Protein AF-A0A2Y9TKX2-F1 (afdb_monomer_lite)

pLDDT: mean 84.2, std 11.33, range [43.91, 96.25]

InterPro domains:
  IPR007273 SCAMP [PF04144] (5-98)
  IPR007273 SCAMP [PTHR10687] (4-98)

Secondary structure (DSSP, 8-state):
-------BS---TTSS----B---HHHHS-HHHHHHHHHHHHHHHHHHHHHHHHHHHHHHHHHTT--THHHHHHHHHHHHHHHHHIIIIIHHHHHHH-

Foldseek 3Di:
DDDDAQDPPVDDPVDPDDRDHRDDLVVQFDPVCSVVLVVVVVVLVVVLVVLVVQLVVLVVCVVVVHDNPSNVVSVCCNVPCSVCCCVVPSVVVSVVRD

Structure (mmCIF, N/CA/C/O backbone):
data_AF-A0A2Y9TKX2-F1
#
_entry.id   AF-A0A2Y9TKX2-F1
#
loop_
_atom_site.group_PDB
_atom_site.id
_atom_site.type_symbol
_atom_site.label_atom_id
_atom_site.label_alt_id
_atom_site.label_comp_id
_atom_site.label_asym_id
_atom_site.label_entity_id
_atom_site.label_seq_id
_atom_site.pdbx_PDB_ins_code
_atom_site.Cartn_x
_atom_site.Cartn_y
_atom_site.Cartn_z
_atom_site.occupancy
_atom_site.B_iso_or_equiv
_atom_site.auth_seq_id
_atom_site.auth_comp_id
_atom_site.auth_asym_id
_atom_site.auth_atom_id
_atom_site.pdbx_PDB_model_num
ATOM 1 N N . MET A 1 1 ? -7.026 -4.406 31.603 1.00 46.06 1 MET A N 1
ATOM 2 C CA . MET A 1 1 ? -7.292 -4.293 30.152 1.00 46.06 1 MET A CA 1
ATOM 3 C C . MET A 1 1 ? -7.082 -5.676 29.552 1.00 46.06 1 MET A C 1
ATOM 5 O O . MET A 1 1 ? -5.943 -6.068 29.357 1.00 46.06 1 MET A O 1
ATOM 9 N N . SER A 1 2 ? -8.153 -6.466 29.441 1.00 43.91 2 SER A N 1
ATOM 10 C CA . SER A 1 2 ? -8.081 -7.888 29.061 1.00 43.91 2 SER A CA 1
ATOM 11 C C . SER A 1 2 ? -7.663 -8.060 27.593 1.00 43.91 2 SER A C 1
ATOM 13 O O . SER A 1 2 ? -8.026 -7.235 26.754 1.00 43.91 2 SER A O 1
ATOM 15 N N . GLY A 1 3 ? -6.870 -9.100 27.325 1.00 57.50 3 GLY A N 1
ATOM 16 C CA . GLY A 1 3 ? -6.103 -9.343 26.103 1.00 57.50 3 GLY A CA 1
ATOM 17 C C . GLY A 1 3 ? -6.931 -9.419 24.821 1.00 57.50 3 GLY A C 1
ATOM 18 O O . GLY A 1 3 ? -7.751 -10.313 24.645 1.00 57.50 3 GLY A O 1
ATOM 19 N N . LYS A 1 4 ? -6.661 -8.501 23.894 1.00 63.44 4 LYS A N 1
ATOM 20 C CA . LYS A 1 4 ? -7.061 -8.603 22.489 1.00 63.44 4 LYS A CA 1
ATOM 21 C C . LYS A 1 4 ? -5.779 -8.717 21.669 1.00 63.44 4 LYS A C 1
ATOM 23 O O . LYS A 1 4 ? -4.967 -7.795 21.682 1.00 63.44 4 LYS A O 1
ATOM 28 N N . GLU A 1 5 ? -5.557 -9.871 21.045 1.00 72.25 5 GLU A N 1
ATOM 29 C CA . GLU A 1 5 ? -4.333 -10.161 20.288 1.00 72.25 5 GLU A CA 1
ATOM 30 C C . GLU A 1 5 ? -4.288 -9.364 18.983 1.00 72.25 5 GLU A C 1
ATOM 32 O O . GLU A 1 5 ? -5.229 -9.406 18.195 1.00 72.25 5 GLU A O 1
ATOM 37 N N . ASN A 1 6 ? -3.190 -8.653 18.723 1.00 73.62 6 ASN A N 1
ATOM 38 C CA . ASN A 1 6 ? -3.032 -7.907 17.477 1.00 73.62 6 ASN A CA 1
ATOM 39 C C . ASN A 1 6 ? -3.140 -8.849 16.265 1.00 73.62 6 ASN A C 1
ATOM 41 O O . ASN A 1 6 ? -2.356 -9.787 16.132 1.00 73.62 6 ASN A O 1
ATOM 45 N N . ASN A 1 7 ? -4.079 -8.568 15.363 1.00 77.81 7 ASN A N 1
ATOM 46 C CA . ASN A 1 7 ? -4.357 -9.375 14.172 1.00 77.81 7 ASN A CA 1
ATOM 47 C C . ASN A 1 7 ? -4.001 -8.656 12.858 1.00 77.81 7 ASN A C 1
ATOM 49 O O . ASN A 1 7 ? -4.044 -9.268 11.791 1.00 77.81 7 ASN A O 1
ATOM 53 N N . PHE A 1 8 ? -3.649 -7.367 12.919 1.00 74.38 8 PHE A N 1
ATOM 54 C CA . PHE A 1 8 ? -3.494 -6.509 11.751 1.00 74.38 8 PHE A CA 1
ATOM 55 C C . PHE A 1 8 ? -2.198 -5.678 11.793 1.00 74.38 8 PHE A C 1
ATOM 57 O O . PHE A 1 8 ? -1.834 -5.152 12.847 1.00 74.38 8 PHE A O 1
ATOM 64 N N . PRO A 1 9 ? -1.506 -5.469 10.660 1.00 69.62 9 PRO A N 1
ATOM 65 C CA . PRO A 1 9 ? -1.694 -6.137 9.370 1.00 69.62 9 PRO A CA 1
ATOM 66 C C . PRO A 1 9 ? -1.272 -7.621 9.429 1.00 69.62 9 PRO A C 1
ATOM 68 O O . PRO A 1 9 ? -0.285 -7.936 10.099 1.00 69.62 9 PRO A O 1
ATOM 71 N N . PRO A 1 10 ? -1.981 -8.538 8.738 1.00 65.88 10 PRO A N 1
ATOM 72 C CA . PRO A 1 10 ? -1.566 -9.931 8.602 1.00 65.88 10 PRO A CA 1
ATOM 73 C C . PRO A 1 10 ? -0.373 -9.990 7.650 1.00 65.88 10 PRO A C 1
ATOM 75 O O . PRO A 1 10 ? -0.512 -10.159 6.439 1.00 65.88 10 PRO A O 1
ATOM 78 N N . LEU A 1 11 ? 0.815 -9.763 8.197 1.00 64.31 11 LEU A N 1
ATOM 79 C CA . LEU A 1 11 ? 2.037 -9.832 7.420 1.00 64.31 11 LEU A CA 1
ATOM 80 C C . LEU A 1 11 ? 2.446 -11.298 7.255 1.00 64.31 11 LEU A C 1
ATOM 82 O O . LEU A 1 11 ? 2.318 -12.092 8.193 1.00 64.31 11 LEU A O 1
ATOM 86 N N . PRO A 1 12 ? 2.941 -11.682 6.071 1.00 64.31 12 PRO A N 1
ATOM 87 C CA . PRO A 1 12 ? 3.537 -12.990 5.895 1.00 64.31 12 PRO A CA 1
ATOM 88 C C . PRO A 1 12 ? 4.671 -13.211 6.902 1.00 64.31 12 PRO A C 1
ATOM 90 O O . PRO A 1 12 ? 5.460 -12.303 7.157 1.00 64.31 12 PRO A O 1
ATOM 93 N N . LYS A 1 13 ? 4.802 -14.436 7.427 1.00 66.00 13 LYS A N 1
ATOM 94 C CA . LYS A 1 13 ? 5.787 -14.789 8.473 1.00 66.00 13 LYS A CA 1
ATOM 95 C C . LYS A 1 13 ? 7.254 -14.523 8.092 1.00 66.00 13 LYS A C 1
ATOM 97 O O . LYS A 1 13 ? 8.112 -14.553 8.966 1.00 66.00 13 LYS A O 1
ATOM 102 N N . PHE A 1 14 ? 7.546 -14.293 6.810 1.00 69.25 14 PHE A N 1
ATOM 103 C CA . PHE A 1 14 ? 8.880 -13.943 6.319 1.00 69.25 14 PHE A CA 1
ATOM 104 C C . PHE A 1 14 ? 9.258 -12.473 6.561 1.00 69.25 14 PHE A C 1
ATOM 106 O O . PHE A 1 14 ? 10.431 -12.124 6.465 1.00 69.25 14 PHE A O 1
ATOM 113 N N . ILE A 1 15 ? 8.291 -11.607 6.877 1.00 67.75 15 ILE A N 1
ATOM 114 C CA . ILE A 1 15 ? 8.550 -10.216 7.243 1.00 67.75 15 ILE A CA 1
ATOM 115 C C . ILE A 1 15 ? 8.697 -10.154 8.773 1.00 67.75 15 ILE A C 1
ATOM 117 O O . ILE A 1 15 ? 7.767 -10.553 9.475 1.00 67.75 15 ILE A O 1
ATOM 121 N N . PRO A 1 16 ? 9.807 -9.625 9.326 1.00 65.00 16 PRO A N 1
ATOM 122 C CA . PRO A 1 16 ? 10.049 -9.543 10.773 1.00 65.00 16 PRO A CA 1
ATOM 123 C C . PRO A 1 16 ? 9.208 -8.453 11.470 1.00 65.00 16 PRO A C 1
ATOM 125 O O . PRO A 1 16 ? 9.630 -7.849 12.453 1.00 65.00 16 PRO A O 1
ATOM 128 N N . LEU A 1 17 ? 8.009 -8.176 10.961 1.00 64.62 17 LEU A N 1
ATOM 129 C CA . LEU A 1 17 ? 7.067 -7.211 11.508 1.00 64.62 17 LEU A CA 1
ATOM 130 C C . LEU A 1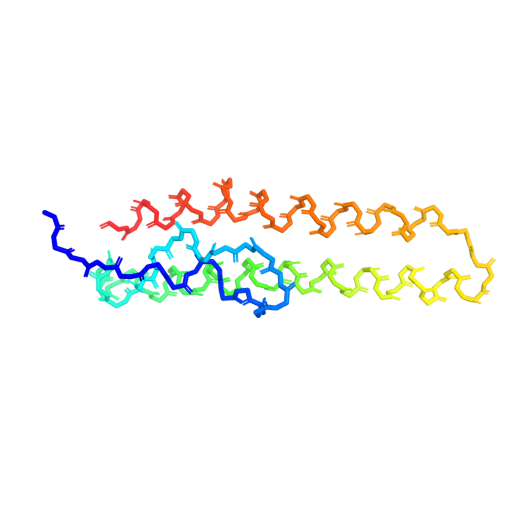 17 ? 5.916 -7.983 12.153 1.00 64.62 17 LEU A C 1
ATOM 132 O O . LEU A 1 17 ? 5.166 -8.695 11.486 1.00 64.62 17 LEU A O 1
ATOM 136 N N . LYS A 1 18 ? 5.784 -7.845 13.473 1.00 63.19 18 LYS A N 1
ATOM 137 C CA . LYS A 1 18 ? 4.646 -8.398 14.213 1.00 63.19 18 LYS A CA 1
ATOM 138 C C . LYS A 1 18 ? 3.381 -7.590 13.889 1.00 63.19 18 LYS A C 1
ATOM 140 O O . LYS A 1 18 ? 3.495 -6.385 13.660 1.00 63.19 18 LYS A O 1
ATOM 145 N N . PRO A 1 19 ? 2.185 -8.203 13.907 1.00 69.88 19 PRO A N 1
ATOM 146 C CA . PRO A 1 19 ? 0.934 -7.458 13.825 1.00 69.88 19 PRO A CA 1
ATOM 147 C C . PRO A 1 19 ? 0.894 -6.361 14.899 1.00 69.88 19 PRO A C 1
ATOM 149 O O . PRO A 1 19 ? 1.103 -6.621 16.088 1.00 69.88 19 PRO A O 1
ATOM 152 N N . CYS A 1 20 ? 0.664 -5.120 14.475 1.00 70.12 20 CYS A N 1
ATOM 153 C CA . CYS A 1 20 ? 0.766 -3.942 15.340 1.00 70.12 20 CYS A CA 1
ATOM 154 C C . CYS A 1 20 ? -0.572 -3.537 15.970 1.00 70.12 20 CYS A C 1
ATOM 156 O O . CYS A 1 20 ? -0.580 -2.805 16.957 1.00 70.12 20 CYS A O 1
ATOM 158 N N . PHE A 1 21 ? -1.698 -3.968 15.397 1.00 72.00 21 PHE A N 1
ATOM 159 C CA . PHE A 1 21 ? -3.029 -3.497 15.762 1.00 72.00 21 PHE A CA 1
ATOM 160 C C . PHE A 1 21 ? -4.019 -4.650 15.920 1.00 72.00 21 PHE A C 1
ATOM 162 O O . PHE A 1 21 ? -4.009 -5.610 15.150 1.00 72.00 21 PHE A O 1
ATOM 169 N N . TYR A 1 22 ? -4.912 -4.522 16.897 1.00 77.44 22 TYR A N 1
ATOM 170 C CA . TYR A 1 22 ? -6.176 -5.249 16.912 1.00 77.44 22 TYR A CA 1
ATOM 171 C C . TYR A 1 22 ? -7.171 -4.517 16.016 1.00 77.44 22 TYR A C 1
ATOM 173 O O . TYR A 1 22 ? -7.364 -3.310 16.171 1.00 77.44 22 TYR A O 1
ATOM 181 N N . GLN A 1 23 ? -7.798 -5.237 15.094 1.00 74.56 23 GLN A N 1
ATOM 182 C CA . GLN A 1 23 ? -8.860 -4.702 14.260 1.00 74.56 23 GLN A CA 1
ATOM 183 C C . GLN A 1 23 ? -9.979 -5.736 14.122 1.00 74.56 23 GLN A C 1
ATOM 185 O O . GLN A 1 23 ? -9.802 -6.779 13.490 1.00 74.56 23 GLN A O 1
ATOM 190 N N . ASN A 1 24 ? -11.145 -5.440 14.701 1.00 81.19 24 ASN A N 1
ATOM 191 C CA . ASN A 1 24 ? -12.348 -6.256 14.553 1.00 81.19 24 ASN A CA 1
ATOM 192 C C . ASN A 1 24 ? -13.581 -5.362 14.376 1.00 81.19 24 ASN A C 1
ATOM 194 O O . ASN A 1 24 ? -14.057 -4.738 15.321 1.00 81.19 24 ASN A O 1
ATOM 198 N N . PHE A 1 25 ? -14.119 -5.341 13.154 1.00 80.56 25 PHE A N 1
ATOM 199 C CA . PHE A 1 25 ? -15.277 -4.517 12.807 1.00 80.56 25 PHE A CA 1
ATOM 200 C C . PHE A 1 25 ? -16.553 -4.902 13.567 1.00 80.56 25 PHE A C 1
ATOM 202 O O . PHE A 1 25 ? -17.399 -4.040 13.767 1.00 80.56 25 PHE A O 1
ATOM 209 N N . SER A 1 26 ? -16.720 -6.172 13.949 1.00 79.50 26 SER A N 1
ATOM 210 C CA . SER A 1 26 ? -17.943 -6.644 14.612 1.00 79.50 26 SER A CA 1
ATOM 211 C C . SER A 1 26 ? -17.986 -6.260 16.089 1.00 79.50 26 SER A C 1
ATOM 213 O O . SER A 1 26 ? -19.057 -5.959 16.604 1.00 79.50 26 SER A O 1
ATOM 215 N N . ASP A 1 27 ? -16.823 -6.250 16.746 1.00 80.25 27 ASP A N 1
ATOM 216 C CA . ASP A 1 27 ? -16.710 -5.971 18.182 1.00 80.25 27 ASP A CA 1
ATOM 217 C C . ASP A 1 27 ? -16.530 -4.480 18.486 1.00 80.25 27 ASP A C 1
ATOM 219 O O . ASP A 1 27 ? -16.856 -4.037 19.585 1.00 80.25 27 ASP A O 1
ATOM 223 N N . GLU A 1 28 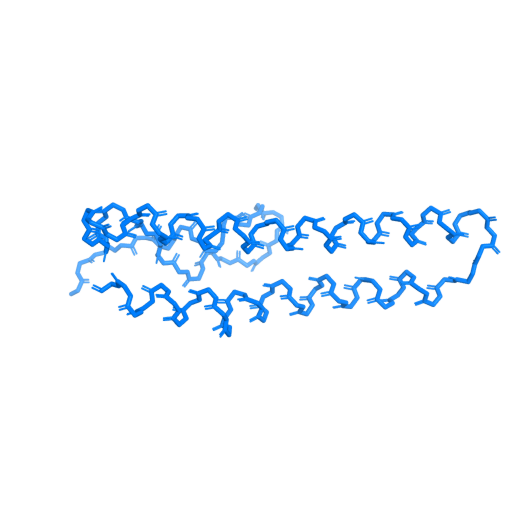? -15.919 -3.721 17.568 1.00 82.00 28 GLU A N 1
ATOM 224 C CA . GLU A 1 28 ? -15.543 -2.324 17.816 1.00 82.00 28 GLU A CA 1
ATOM 225 C C . GLU A 1 28 ? -16.477 -1.301 17.167 1.00 82.00 28 GLU A C 1
ATOM 227 O O . GLU A 1 28 ? -16.421 -0.147 17.569 1.00 82.00 28 GLU A O 1
ATOM 232 N N . ILE A 1 29 ? -17.312 -1.675 16.189 1.00 83.62 29 ILE A N 1
ATOM 233 C CA . ILE A 1 29 ? -18.147 -0.716 15.447 1.00 83.62 29 ILE A CA 1
ATOM 234 C C . ILE A 1 29 ? -19.637 -1.068 15.575 1.00 83.6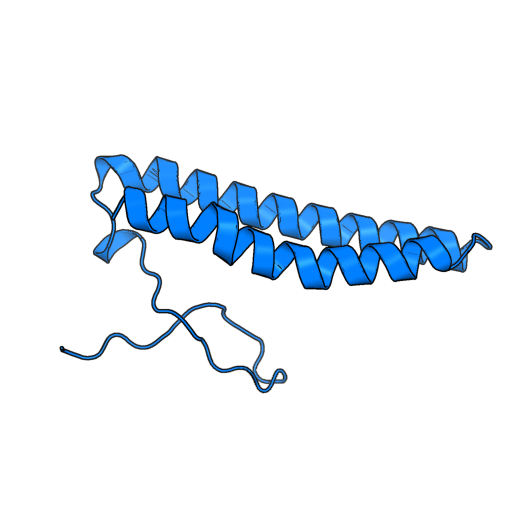2 29 ILE A C 1
ATOM 236 O O . ILE A 1 29 ? -20.008 -2.218 15.302 1.00 83.62 29 ILE A O 1
ATOM 240 N N . PRO A 1 30 ? -20.513 -0.100 15.925 1.00 85.31 30 PRO A N 1
ATOM 241 C CA . PRO A 1 30 ? -21.962 -0.299 15.965 1.00 85.31 30 PRO A CA 1
ATOM 242 C C . PRO A 1 30 ? -22.511 -0.817 14.631 1.00 85.31 30 PRO A C 1
ATOM 244 O O . PRO A 1 30 ? -22.081 -0.378 13.562 1.00 85.31 30 PRO A O 1
ATOM 247 N N . ILE A 1 31 ? -23.491 -1.726 14.684 1.00 85.12 31 ILE A N 1
ATOM 248 C CA . ILE A 1 31 ? -24.044 -2.449 13.518 1.00 85.12 31 ILE A CA 1
ATOM 249 C C . ILE A 1 31 ? -24.453 -1.497 12.381 1.00 85.12 31 ILE A C 1
ATOM 251 O O . ILE A 1 31 ? -24.194 -1.787 11.212 1.00 85.12 31 ILE A O 1
ATOM 255 N N . GLU A 1 32 ? -25.006 -0.332 12.722 1.00 85.81 32 GLU A N 1
ATOM 256 C CA . GLU A 1 32 ? -25.441 0.700 11.774 1.00 85.81 32 GLU A CA 1
ATOM 257 C C . GLU A 1 32 ? -24.298 1.238 10.894 1.00 85.81 32 GLU A C 1
ATOM 259 O O . GLU A 1 32 ? -24.489 1.502 9.705 1.00 85.81 32 GLU A O 1
ATOM 264 N N . HIS A 1 33 ? -23.081 1.351 11.436 1.00 84.88 33 HIS A N 1
ATOM 265 C CA . HIS A 1 33 ? -21.930 1.934 10.738 1.00 84.88 33 HIS A CA 1
ATOM 266 C C . HIS A 1 33 ? -20.981 0.888 10.138 1.00 84.88 33 HIS A C 1
ATOM 268 O O . HIS A 1 33 ? -20.142 1.224 9.297 1.00 84.88 33 HIS A O 1
ATOM 274 N N . GLN A 1 34 ? -21.128 -0.397 10.481 1.00 86.06 34 GLN A N 1
ATOM 275 C CA . GLN A 1 34 ? -20.235 -1.461 10.003 1.00 86.06 34 GLN A CA 1
ATOM 276 C C . GLN A 1 34 ? -20.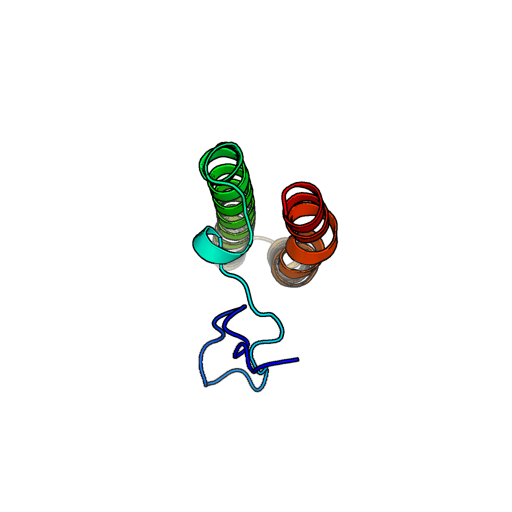154 -1.546 8.474 1.00 86.06 34 GLN A C 1
ATOM 278 O O . GLN A 1 34 ? -19.076 -1.784 7.924 1.00 86.06 34 GLN A O 1
ATOM 283 N N . VAL A 1 35 ? -21.274 -1.355 7.768 1.00 88.12 35 VAL A N 1
ATOM 284 C CA . VAL A 1 35 ? -21.304 -1.405 6.296 1.00 88.12 35 VAL A CA 1
ATOM 285 C C . VAL A 1 35 ? -20.459 -0.282 5.699 1.00 88.12 35 VAL A C 1
ATOM 287 O O . VAL A 1 35 ? -19.686 -0.524 4.769 1.00 88.12 35 VAL A O 1
ATOM 290 N N . LEU A 1 36 ? -20.569 0.929 6.250 1.00 88.75 36 LEU A N 1
ATOM 291 C CA . LEU A 1 36 ? -19.808 2.089 5.797 1.00 88.75 36 LEU A CA 1
ATOM 292 C C . LEU A 1 36 ? -18.308 1.863 6.009 1.00 88.75 36 LEU A C 1
ATOM 294 O O . LEU A 1 36 ? -17.532 1.970 5.061 1.00 88.75 36 LEU A O 1
ATOM 298 N N . VAL A 1 37 ? -17.896 1.466 7.214 1.00 88.31 37 VAL A N 1
ATOM 299 C CA . VAL A 1 37 ? -16.470 1.287 7.521 1.00 88.31 37 VAL A CA 1
ATOM 300 C C . VAL A 1 37 ? -15.860 0.123 6.733 1.00 88.31 37 VAL A C 1
ATOM 302 O O . VAL A 1 37 ? -14.738 0.240 6.238 1.00 88.31 37 VAL A O 1
ATOM 305 N N . LYS A 1 38 ? -16.612 -0.963 6.495 1.00 87.94 38 LYS A N 1
ATOM 306 C CA . LYS A 1 38 ? -16.185 -2.047 5.590 1.00 87.94 38 LYS A CA 1
ATOM 307 C C . LYS A 1 38 ? -15.999 -1.559 4.149 1.00 87.94 38 LYS A C 1
ATOM 309 O O . LYS A 1 38 ? -15.073 -2.013 3.478 1.00 87.94 38 LYS A O 1
ATOM 314 N N . ARG A 1 39 ? -16.836 -0.635 3.657 1.00 90.44 39 ARG A N 1
ATOM 315 C CA . ARG A 1 39 ? -16.644 -0.012 2.333 1.00 90.44 39 ARG A CA 1
ATOM 316 C C . ARG A 1 39 ? -15.387 0.854 2.302 1.00 90.44 39 ARG A C 1
ATOM 318 O O . ARG A 1 39 ? -14.603 0.703 1.373 1.00 90.44 39 ARG A O 1
ATOM 325 N N . ILE A 1 40 ? -15.147 1.677 3.326 1.00 90.19 40 ILE A N 1
ATOM 326 C CA . ILE A 1 40 ? -13.919 2.487 3.436 1.00 90.19 40 ILE A CA 1
ATOM 327 C C . ILE A 1 40 ? -12.677 1.584 3.446 1.00 90.19 40 ILE A C 1
ATOM 329 O O . ILE A 1 40 ? -11.709 1.851 2.738 1.00 90.19 40 ILE A O 1
ATOM 333 N N . TYR A 1 41 ? -12.720 0.473 4.186 1.00 88.69 41 TYR A N 1
ATOM 334 C CA . TYR A 1 41 ? -11.637 -0.510 4.199 1.00 88.69 41 TYR A CA 1
ATOM 335 C C . TYR A 1 41 ? -11.382 -1.123 2.813 1.00 88.69 41 TYR A C 1
ATOM 337 O O . TYR A 1 41 ? -10.239 -1.187 2.364 1.00 88.69 41 TYR A O 1
ATOM 345 N N . ARG A 1 42 ? -12.441 -1.527 2.098 1.00 89.12 42 ARG A N 1
ATOM 346 C CA . ARG A 1 42 ? -12.331 -2.039 0.720 1.00 89.12 42 ARG A CA 1
ATOM 347 C C . ARG A 1 42 ? -11.782 -0.994 -0.249 1.00 89.12 42 ARG A C 1
ATOM 349 O O . ARG A 1 42 ? -11.011 -1.357 -1.127 1.00 89.12 42 ARG A O 1
ATOM 356 N N . LEU A 1 43 ? -12.141 0.280 -0.083 1.00 92.81 43 LEU A N 1
ATOM 357 C CA . LEU A 1 43 ? -11.588 1.376 -0.883 1.00 92.81 43 LEU A CA 1
ATOM 358 C C . LEU A 1 43 ? -10.086 1.546 -0.641 1.00 92.81 43 LEU A C 1
ATOM 360 O O . LEU A 1 43 ? -9.332 1.683 -1.599 1.00 92.81 43 LEU A O 1
ATOM 364 N N . TRP A 1 44 ? -9.637 1.470 0.614 1.00 91.31 44 TRP A N 1
ATOM 365 C CA . TRP A 1 44 ? -8.207 1.489 0.927 1.00 91.31 44 TRP A CA 1
ATOM 366 C C . TRP A 1 44 ? -7.470 0.275 0.330 1.00 91.31 44 TRP A C 1
ATOM 368 O O . TRP A 1 44 ? -6.411 0.441 -0.268 1.00 91.31 44 TRP A O 1
ATOM 378 N N . LEU A 1 45 ? -8.050 -0.930 0.397 1.00 90.94 45 LEU A N 1
ATOM 379 C CA . LEU A 1 45 ? -7.482 -2.111 -0.270 1.00 90.94 45 LEU A CA 1
ATOM 380 C C . LEU A 1 45 ? -7.409 -1.945 -1.792 1.00 90.94 45 LEU A C 1
ATOM 382 O O . LEU A 1 45 ? -6.403 -2.305 -2.399 1.00 90.94 45 LEU A O 1
ATOM 386 N N . PHE A 1 46 ? -8.455 -1.391 -2.405 1.00 93.38 46 PHE A N 1
ATOM 387 C CA . PHE A 1 46 ? -8.476 -1.105 -3.835 1.00 93.38 46 PHE A CA 1
ATOM 388 C C . PHE A 1 46 ? -7.385 -0.100 -4.215 1.00 93.38 46 PHE A C 1
ATOM 390 O O . PHE A 1 46 ? -6.653 -0.327 -5.172 1.00 93.38 46 PHE A O 1
ATOM 397 N N . TYR A 1 47 ? -7.198 0.955 -3.420 1.00 92.62 47 TYR A N 1
ATOM 398 C CA . TYR A 1 47 ? -6.096 1.899 -3.597 1.00 92.62 47 TYR A CA 1
ATOM 399 C C . TYR A 1 47 ? -4.725 1.200 -3.554 1.00 92.62 47 TYR A C 1
ATOM 401 O O . TYR A 1 47 ? -3.934 1.340 -4.489 1.00 92.62 47 TYR A O 1
ATOM 409 N N . CYS A 1 48 ? -4.467 0.357 -2.550 1.00 92.00 48 CYS A N 1
ATOM 410 C CA . CYS A 1 48 ? -3.241 -0.446 -2.488 1.00 92.00 48 CYS A CA 1
ATOM 411 C C . CYS A 1 48 ? -3.077 -1.358 -3.721 1.00 92.00 48 CYS A C 1
ATOM 413 O O . CYS A 1 48 ? -1.979 -1.472 -4.266 1.00 92.00 48 CYS A O 1
ATOM 415 N N . ALA A 1 49 ? -4.164 -1.966 -4.209 1.00 93.88 49 ALA A N 1
ATOM 416 C CA . ALA A 1 49 ? -4.140 -2.789 -5.416 1.00 93.88 49 ALA A CA 1
ATOM 417 C C . ALA A 1 49 ? -3.778 -1.971 -6.668 1.00 93.88 49 ALA A C 1
ATOM 419 O O . ALA A 1 49 ? -2.966 -2.426 -7.471 1.00 93.88 49 ALA A O 1
ATOM 420 N N . THR A 1 50 ? -4.300 -0.748 -6.814 1.00 94.88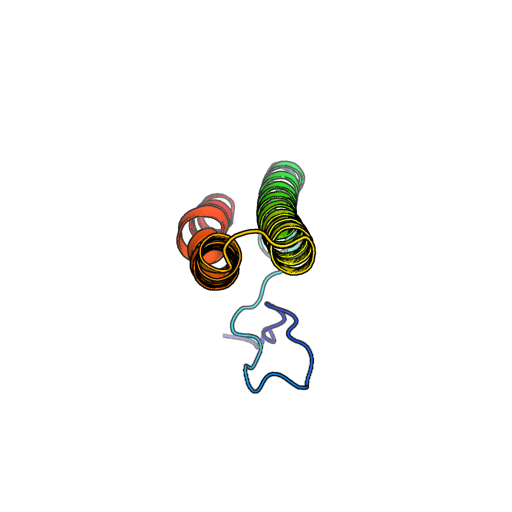 50 THR A N 1
ATOM 421 C CA . THR A 1 50 ? -3.943 0.137 -7.939 1.00 94.88 50 THR A CA 1
ATOM 422 C C . THR A 1 50 ? -2.466 0.530 -7.930 1.00 94.88 50 THR A C 1
ATOM 424 O O . THR A 1 50 ? -1.841 0.545 -8.988 1.00 94.88 50 THR A O 1
ATOM 427 N N . LEU A 1 51 ? -1.870 0.755 -6.753 1.00 93.81 51 LEU A N 1
ATOM 428 C CA . LEU A 1 51 ? -0.425 0.979 -6.623 1.00 93.81 51 LEU A CA 1
ATOM 429 C C . LEU A 1 51 ? 0.379 -0.267 -7.026 1.00 93.81 51 LEU A C 1
ATOM 431 O O . LEU A 1 51 ? 1.422 -0.148 -7.666 1.00 93.81 51 LEU A O 1
ATOM 435 N N . GLY A 1 52 ? -0.122 -1.463 -6.700 1.00 93.94 52 GLY A N 1
ATOM 436 C CA . GLY A 1 52 ? 0.470 -2.730 -7.137 1.00 93.94 52 GLY A CA 1
ATOM 437 C C . GLY A 1 52 ? 0.421 -2.908 -8.657 1.00 93.94 52 GLY A C 1
ATOM 438 O O . GLY A 1 52 ? 1.433 -3.235 -9.273 1.00 93.94 52 GLY A O 1
ATOM 439 N N . VAL A 1 53 ? -0.726 -2.622 -9.281 1.00 96.12 53 VAL A N 1
ATOM 440 C CA . VAL A 1 53 ? -0.868 -2.627 -10.748 1.00 96.12 53 VAL A CA 1
ATOM 441 C C . VAL A 1 53 ? 0.067 -1.600 -11.387 1.00 96.12 53 VAL A C 1
ATOM 443 O O . VAL A 1 53 ? 0.724 -1.918 -12.375 1.00 96.12 53 VAL A O 1
ATOM 446 N N . ASN A 1 54 ? 0.192 -0.406 -10.802 1.00 95.88 54 ASN A N 1
ATOM 447 C CA . ASN A 1 54 ? 1.124 0.620 -11.266 1.00 95.88 54 ASN A CA 1
ATOM 448 C C . ASN A 1 54 ? 2.580 0.123 -11.241 1.00 95.88 54 ASN A C 1
ATOM 450 O O . ASN A 1 54 ? 3.303 0.301 -12.216 1.00 95.88 54 ASN A O 1
ATOM 454 N N . LEU A 1 55 ? 2.997 -0.568 -10.174 1.00 95.56 55 LEU A N 1
ATOM 455 C CA . LEU A 1 55 ? 4.329 -1.173 -10.097 1.00 95.56 55 LEU A CA 1
ATOM 456 C C . LEU A 1 55 ? 4.563 -2.199 -11.215 1.00 95.56 55 LEU A C 1
ATOM 458 O O . LEU A 1 55 ? 5.603 -2.158 -11.872 1.00 95.56 55 LEU A O 1
ATOM 462 N N . VAL A 1 56 ? 3.595 -3.090 -11.458 1.00 96.25 56 VAL A N 1
ATOM 463 C CA . VAL A 1 56 ? 3.683 -4.108 -12.521 1.00 96.25 56 VAL A CA 1
ATOM 464 C C . VAL A 1 56 ? 3.719 -3.460 -13.907 1.00 96.25 56 VAL A C 1
ATOM 466 O O . VAL A 1 56 ? 4.522 -3.862 -14.746 1.00 96.25 56 VAL A O 1
ATOM 469 N N . ALA A 1 57 ? 2.906 -2.430 -14.146 1.00 95.38 57 ALA A N 1
ATOM 470 C CA . ALA A 1 57 ? 2.893 -1.696 -15.409 1.00 95.38 57 ALA A CA 1
ATOM 471 C C . ALA A 1 57 ? 4.228 -0.977 -15.664 1.00 95.38 57 ALA A C 1
ATOM 473 O O . ALA A 1 57 ? 4.781 -1.072 -16.759 1.00 95.38 57 ALA A O 1
ATOM 474 N N . CYS A 1 58 ? 4.792 -0.311 -14.650 1.00 95.56 58 CYS A N 1
ATOM 475 C CA . CYS A 1 58 ? 6.105 0.323 -14.763 1.00 95.56 58 CYS A CA 1
ATOM 476 C C . CYS A 1 58 ? 7.238 -0.698 -14.945 1.00 95.56 58 CYS A C 1
ATOM 478 O O . CYS A 1 58 ? 8.199 -0.409 -15.656 1.00 95.56 58 CYS A O 1
ATOM 480 N N . LEU A 1 59 ? 7.126 -1.890 -14.350 1.00 94.81 59 LEU A N 1
ATOM 481 C CA . LEU A 1 59 ? 8.067 -2.987 -14.576 1.00 94.81 59 LEU A CA 1
ATOM 482 C C . LEU A 1 59 ? 7.994 -3.492 -16.022 1.00 94.81 59 LEU A C 1
ATOM 484 O O . LEU A 1 59 ? 9.025 -3.618 -16.676 1.00 94.81 59 LEU A O 1
ATOM 488 N N . ALA A 1 60 ? 6.786 -3.731 -16.539 1.00 95.81 60 ALA A N 1
ATOM 489 C CA . ALA A 1 60 ? 6.578 -4.146 -17.924 1.00 95.81 60 ALA A CA 1
ATOM 490 C C . ALA A 1 60 ? 7.119 -3.100 -18.913 1.00 95.81 60 ALA A C 1
ATOM 492 O O . ALA A 1 60 ? 7.809 -3.453 -19.867 1.00 95.81 60 ALA A O 1
ATOM 493 N N . TRP A 1 61 ? 6.877 -1.813 -18.643 1.00 95.25 61 TRP A N 1
ATOM 494 C CA . TRP A 1 61 ? 7.432 -0.704 -19.421 1.00 95.25 61 TRP A CA 1
ATOM 495 C C . TRP A 1 61 ? 8.963 -0.700 -19.428 1.00 95.25 61 TRP A C 1
ATOM 497 O O . TRP A 1 61 ? 9.576 -0.500 -20.474 1.00 95.25 61 TRP A O 1
ATOM 507 N N . TRP A 1 62 ? 9.589 -0.944 -18.275 1.00 95.00 62 TRP A N 1
ATOM 508 C CA . TRP A 1 62 ? 11.045 -0.997 -18.178 1.00 95.00 62 TRP A CA 1
ATOM 509 C C . TRP A 1 62 ? 11.626 -2.183 -18.963 1.00 95.00 62 TRP A C 1
ATOM 511 O O . TRP A 1 62 ? 12.567 -2.001 -19.733 1.00 95.00 62 TRP A O 1
ATOM 521 N N . ILE A 1 63 ? 11.024 -3.373 -18.849 1.00 94.81 63 ILE A N 1
ATOM 522 C CA . ILE A 1 63 ? 11.440 -4.570 -19.603 1.00 94.81 63 ILE A CA 1
ATOM 523 C C . ILE A 1 63 ? 11.279 -4.362 -21.119 1.00 94.81 63 ILE A C 1
ATOM 525 O O . ILE A 1 63 ? 12.097 -4.849 -21.894 1.00 94.81 63 ILE A O 1
ATOM 529 N N . ALA A 1 64 ? 10.274 -3.594 -21.549 1.00 95.62 64 ALA A N 1
ATOM 530 C CA . ALA A 1 64 ? 10.039 -3.252 -22.953 1.00 95.62 64 ALA A CA 1
ATOM 531 C C . ALA A 1 64 ? 10.999 -2.180 -23.523 1.00 95.62 64 ALA A C 1
ATOM 533 O O . ALA A 1 64 ? 10.807 -1.734 -24.653 1.00 95.62 64 ALA A O 1
ATOM 534 N N . GLY A 1 65 ? 12.023 -1.756 -22.771 1.00 92.25 65 GLY A N 1
ATOM 535 C CA . GLY A 1 65 ? 13.022 -0.772 -23.209 1.00 92.25 65 GLY A CA 1
ATOM 536 C C . GLY A 1 65 ? 12.753 0.666 -22.751 1.00 92.25 65 GLY A C 1
ATOM 537 O O . GLY A 1 65 ? 13.452 1.587 -23.170 1.00 92.25 65 GLY A O 1
ATOM 538 N N . GLY A 1 66 ? 11.755 0.879 -21.890 1.00 90.06 66 GLY A N 1
ATOM 539 C CA . GLY A 1 66 ? 11.485 2.167 -21.258 1.00 90.06 66 GLY A CA 1
ATOM 540 C C . GLY A 1 66 ? 12.456 2.515 -20.120 1.00 90.06 66 GLY A C 1
ATOM 541 O O . GLY A 1 66 ? 13.233 1.688 -19.651 1.00 90.06 66 GLY A O 1
ATOM 542 N N . SER A 1 67 ? 12.397 3.755 -19.621 1.00 91.44 67 SER A N 1
ATOM 543 C CA . SER A 1 67 ? 13.211 4.187 -18.471 1.00 91.44 67 SER A CA 1
ATOM 544 C C . SER A 1 67 ? 12.765 3.532 -17.155 1.00 91.44 67 SER A C 1
ATOM 546 O O . SER A 1 67 ? 11.585 3.575 -16.794 1.00 91.44 67 SER A O 1
ATOM 548 N N . GLY A 1 68 ? 13.730 3.011 -16.389 1.00 91.31 68 GLY A N 1
ATOM 549 C CA . GLY A 1 68 ? 13.511 2.423 -15.061 1.00 91.31 68 GLY A CA 1
ATOM 550 C C . GLY A 1 68 ? 13.138 3.429 -13.963 1.00 91.31 68 GLY A C 1
ATOM 551 O O . GLY A 1 68 ? 12.714 3.024 -12.881 1.00 91.31 68 GLY A O 1
ATOM 552 N N . ALA A 1 69 ? 13.230 4.739 -14.226 1.00 94.19 69 ALA A N 1
ATOM 553 C CA . ALA A 1 69 ? 12.852 5.775 -13.258 1.00 94.19 69 ALA A CA 1
ATOM 554 C C . ALA A 1 69 ? 11.385 5.642 -12.804 1.00 94.19 69 ALA A C 1
ATOM 556 O O . ALA A 1 69 ? 11.082 5.788 -11.619 1.00 94.19 69 ALA A O 1
ATOM 557 N N . ASN A 1 70 ? 10.486 5.283 -13.729 1.00 93.19 70 ASN A N 1
ATOM 558 C CA . ASN A 1 70 ? 9.066 5.075 -13.435 1.00 93.19 70 ASN A CA 1
ATOM 559 C C . ASN A 1 70 ? 8.845 3.898 -12.478 1.00 93.19 70 ASN A C 1
ATOM 561 O O . ASN A 1 70 ? 8.006 3.979 -11.585 1.00 93.19 70 ASN A O 1
ATOM 565 N N . PHE A 1 71 ? 9.629 2.826 -12.621 1.00 94.00 71 PHE A N 1
ATOM 566 C CA . PHE A 1 71 ? 9.570 1.676 -11.722 1.00 94.00 71 PHE A CA 1
ATOM 567 C C . PHE A 1 71 ? 10.048 2.036 -10.311 1.00 94.00 71 PHE A C 1
ATOM 569 O O . PHE A 1 71 ? 9.369 1.715 -9.336 1.00 94.00 71 PHE A O 1
ATOM 576 N N . GLY A 1 72 ? 11.166 2.763 -10.197 1.00 93.50 72 GLY A N 1
ATOM 577 C CA . GLY A 1 72 ? 11.669 3.239 -8.905 1.00 93.50 72 GLY A CA 1
ATOM 578 C C . GLY A 1 72 ? 10.649 4.114 -8.169 1.00 93.50 72 GLY A C 1
ATOM 579 O O . GLY A 1 72 ? 10.365 3.881 -6.994 1.00 93.50 72 GLY A O 1
ATOM 580 N N . LEU A 1 73 ? 10.029 5.065 -8.875 1.00 94.50 73 LEU A N 1
ATOM 581 C CA . LEU A 1 73 ? 8.954 5.895 -8.324 1.00 94.50 73 LEU A CA 1
ATOM 582 C C . LEU A 1 73 ? 7.737 5.055 -7.921 1.00 94.50 73 LEU A C 1
ATOM 584 O O . LEU A 1 73 ? 7.234 5.216 -6.813 1.00 94.50 73 LEU A O 1
ATOM 588 N N . ALA A 1 74 ? 7.287 4.126 -8.771 1.00 93.69 74 ALA A N 1
ATOM 589 C CA . ALA A 1 74 ? 6.164 3.241 -8.462 1.00 93.69 74 ALA A CA 1
ATOM 590 C C . ALA A 1 74 ? 6.403 2.400 -7.197 1.00 93.69 74 ALA A C 1
ATOM 592 O O . ALA A 1 74 ? 5.482 2.222 -6.399 1.00 93.69 74 ALA A O 1
ATOM 593 N N . LEU A 1 75 ? 7.637 1.934 -6.980 1.00 94.12 75 LEU A N 1
ATOM 594 C CA . LEU A 1 75 ? 8.015 1.189 -5.780 1.00 94.12 75 LEU A CA 1
ATOM 595 C C . LEU A 1 75 ? 7.967 2.069 -4.525 1.00 94.12 75 LEU A C 1
ATOM 597 O O . LEU A 1 75 ? 7.401 1.659 -3.510 1.00 94.12 75 LEU A O 1
ATOM 601 N N . VAL A 1 76 ? 8.511 3.288 -4.598 1.00 94.81 76 VAL A N 1
ATOM 602 C CA . VAL A 1 76 ? 8.442 4.265 -3.498 1.00 94.81 76 VAL A CA 1
ATOM 603 C C . VAL A 1 76 ? 6.989 4.593 -3.165 1.00 94.81 76 VAL A C 1
ATOM 605 O O . VAL A 1 76 ? 6.612 4.563 -1.994 1.00 94.81 76 VAL A O 1
ATOM 608 N N . TRP A 1 77 ? 6.153 4.837 -4.175 1.00 91.38 77 TRP A N 1
ATOM 609 C CA . TRP A 1 77 ? 4.732 5.107 -3.977 1.00 91.38 77 TRP A CA 1
ATOM 610 C C . TRP A 1 77 ? 4.009 3.938 -3.313 1.00 91.38 77 TRP A C 1
ATOM 612 O O . TRP A 1 77 ? 3.274 4.155 -2.353 1.00 91.38 77 TRP A O 1
ATOM 622 N N . LEU A 1 78 ? 4.252 2.700 -3.754 1.00 92.44 78 LEU A N 1
ATOM 623 C CA . LEU A 1 78 ? 3.648 1.518 -3.141 1.00 92.44 78 LEU A CA 1
ATOM 624 C C . LEU A 1 78 ? 4.029 1.391 -1.658 1.00 92.44 78 LEU A C 1
ATOM 626 O O . LEU A 1 78 ? 3.152 1.180 -0.818 1.00 92.44 78 LEU A O 1
ATOM 630 N N . LEU A 1 79 ? 5.316 1.539 -1.328 1.00 90.25 79 LEU A N 1
ATOM 631 C CA . LEU A 1 79 ? 5.822 1.345 0.034 1.00 90.25 79 LEU A CA 1
ATOM 632 C C . LEU A 1 79 ? 5.480 2.493 0.984 1.00 90.25 79 LEU A C 1
ATOM 634 O O . LEU A 1 79 ? 5.228 2.237 2.157 1.00 90.25 79 LEU A O 1
ATOM 638 N N . LEU A 1 80 ? 5.463 3.739 0.507 1.00 91.38 80 LEU A N 1
ATOM 639 C CA . LEU A 1 80 ? 5.166 4.909 1.334 1.00 91.38 80 LEU A CA 1
ATOM 640 C C . LEU A 1 80 ? 3.657 5.117 1.489 1.00 91.38 80 LEU A C 1
ATOM 642 O O . LEU A 1 80 ? 3.160 5.294 2.602 1.00 91.38 80 LEU A O 1
ATOM 646 N N . PHE A 1 81 ? 2.903 5.076 0.389 1.00 89.50 81 PHE A N 1
ATOM 647 C CA . PHE A 1 81 ? 1.485 5.423 0.420 1.00 89.50 81 PHE A CA 1
ATOM 648 C C . PHE A 1 81 ? 0.577 4.322 0.952 1.00 89.50 81 PHE A C 1
ATOM 650 O O . PHE A 1 81 ? -0.473 4.648 1.500 1.00 89.50 81 PHE A O 1
ATOM 657 N N . SER A 1 82 ? 0.966 3.046 0.890 1.00 88.00 82 SER A N 1
ATOM 658 C CA . SER A 1 82 ? 0.179 1.977 1.524 1.00 88.00 82 SER A CA 1
ATOM 659 C C . SER A 1 82 ? 0.065 2.159 3.055 1.00 88.00 82 SER A C 1
ATOM 661 O O . SER A 1 82 ? -1.063 2.252 3.558 1.00 88.00 82 SER A O 1
ATOM 663 N N . PRO A 1 83 ? 1.172 2.281 3.825 1.00 86.31 83 PRO A N 1
ATOM 664 C CA . PRO A 1 83 ? 1.104 2.518 5.267 1.00 86.31 83 PRO A CA 1
ATOM 665 C C . PRO A 1 83 ? 0.635 3.936 5.618 1.00 86.31 83 PRO A C 1
ATOM 667 O O . PRO A 1 83 ? -0.156 4.081 6.550 1.00 86.31 83 PRO A O 1
ATOM 670 N N . CYS A 1 84 ? 1.034 4.978 4.874 1.00 87.25 84 CYS A N 1
ATOM 671 C CA . CYS A 1 84 ? 0.516 6.331 5.112 1.00 87.25 84 CYS A CA 1
ATOM 672 C C . CYS A 1 84 ? -0.992 6.418 4.861 1.00 87.25 84 CYS A C 1
ATOM 674 O O . CYS A 1 84 ? -1.702 7.013 5.663 1.00 87.25 84 CYS A O 1
ATOM 676 N N . GLY A 1 85 ? -1.515 5.778 3.814 1.00 86.94 85 GLY A N 1
ATOM 677 C CA . GLY A 1 85 ? -2.953 5.706 3.558 1.00 86.94 85 GLY A CA 1
ATOM 678 C C . GLY A 1 85 ? -3.700 5.004 4.693 1.00 86.94 85 GLY A C 1
ATOM 679 O O . GLY A 1 85 ? -4.768 5.446 5.111 1.00 86.94 85 GLY A O 1
ATOM 680 N N . TYR A 1 86 ? -3.110 3.962 5.282 1.00 85.31 86 TYR A N 1
ATOM 681 C CA . TYR A 1 86 ? -3.703 3.319 6.451 1.00 85.31 86 TYR A CA 1
ATOM 682 C C . TYR A 1 86 ? -3.722 4.253 7.671 1.00 85.31 86 TYR A C 1
ATOM 684 O O . TYR A 1 86 ? -4.757 4.417 8.316 1.00 85.31 86 TYR A O 1
ATOM 692 N N . VAL A 1 87 ? -2.590 4.888 7.988 1.00 85.75 87 VAL A N 1
ATOM 693 C CA . VAL A 1 87 ? -2.422 5.700 9.205 1.00 85.75 87 VAL A CA 1
ATOM 694 C C . VAL A 1 87 ? -3.143 7.045 9.123 1.00 85.75 87 VAL A C 1
ATOM 696 O O . VAL A 1 87 ? -3.716 7.470 10.124 1.00 85.75 87 VAL A O 1
ATOM 699 N N . CYS A 1 88 ? -3.123 7.703 7.965 1.00 85.38 88 CYS A N 1
ATOM 700 C CA . CYS A 1 88 ? -3.653 9.054 7.780 1.00 85.38 88 CYS A CA 1
ATOM 701 C C . CYS A 1 88 ? -5.119 9.070 7.334 1.00 85.38 88 CYS A C 1
ATOM 703 O O . CYS A 1 88 ? -5.810 10.045 7.607 1.00 85.38 88 CYS A O 1
ATOM 705 N N . TRP A 1 89 ? -5.605 8.020 6.665 1.00 83.81 89 TRP A N 1
ATOM 706 C CA . TRP A 1 89 ? -6.975 7.987 6.142 1.00 83.81 89 TRP A CA 1
ATOM 707 C C . TRP A 1 89 ? -7.841 6.947 6.844 1.00 83.81 89 TRP A C 1
ATOM 709 O O . TRP A 1 89 ? -8.817 7.285 7.515 1.00 83.81 89 TRP A O 1
ATOM 719 N N . PHE A 1 90 ? -7.474 5.669 6.730 1.00 86.19 90 PHE A N 1
ATOM 720 C CA . PHE A 1 90 ? -8.319 4.592 7.238 1.00 86.19 90 PHE A CA 1
ATOM 721 C C . PHE A 1 90 ? -8.429 4.614 8.766 1.00 86.19 90 PHE A C 1
ATOM 723 O O . PHE A 1 90 ? -9.521 4.478 9.311 1.00 86.19 90 PHE A O 1
ATOM 730 N N . ARG A 1 91 ? -7.315 4.811 9.475 1.00 84.81 91 ARG A N 1
ATOM 731 C CA . ARG A 1 91 ? -7.275 4.737 10.937 1.00 84.81 91 ARG A CA 1
ATOM 732 C C . ARG A 1 91 ? -8.052 5.867 11.629 1.00 84.81 91 ARG A C 1
ATOM 734 O O . ARG A 1 91 ? -8.763 5.554 12.583 1.00 84.81 91 ARG A O 1
ATOM 741 N N . PRO A 1 92 ? -7.976 7.142 11.201 1.00 86.75 92 PRO A N 1
ATOM 742 C CA . PRO A 1 92 ? -8.832 8.196 11.739 1.00 86.75 92 PRO A CA 1
ATOM 743 C C . PRO A 1 92 ? -10.311 7.937 11.456 1.00 86.75 92 PRO A C 1
ATOM 745 O O . PRO A 1 92 ? -11.117 8.062 12.370 1.00 86.75 92 PRO A O 1
ATOM 748 N N . ALA A 1 93 ? -10.657 7.481 10.245 1.00 85.25 93 ALA A N 1
ATOM 749 C CA . ALA A 1 93 ? -12.032 7.110 9.918 1.00 85.25 93 ALA A CA 1
ATOM 750 C C . ALA A 1 93 ? -12.535 5.964 10.812 1.00 85.25 93 ALA A C 1
ATOM 752 O O . ALA A 1 93 ? -13.589 6.073 11.424 1.00 85.25 93 ALA A O 1
ATOM 753 N N . TYR A 1 94 ? -11.748 4.897 10.966 1.00 84.62 94 TYR A N 1
ATOM 754 C CA . TYR A 1 94 ? -12.074 3.767 11.838 1.00 84.62 94 TYR A CA 1
ATOM 755 C C . TYR A 1 94 ? -12.289 4.200 13.294 1.00 84.62 94 TYR A C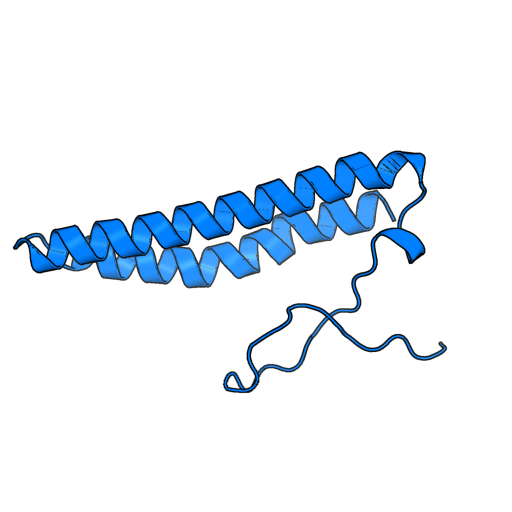 1
ATOM 757 O O . TYR A 1 94 ? -13.231 3.749 13.933 1.00 84.62 94 TYR A O 1
ATOM 765 N N . LYS A 1 95 ? -11.447 5.106 13.809 1.00 83.19 95 LYS A N 1
ATOM 766 C CA . LYS A 1 95 ? -11.597 5.666 15.159 1.00 83.19 95 LYS A CA 1
ATOM 767 C C . LYS A 1 95 ? -12.807 6.586 15.319 1.00 83.19 95 LYS A C 1
ATOM 769 O O . LYS A 1 95 ? -13.269 6.720 16.439 1.00 83.19 95 LYS A O 1
ATOM 774 N N . ALA A 1 96 ? -13.272 7.234 14.255 1.00 86.88 96 ALA A N 1
ATOM 775 C CA . ALA A 1 96 ? -14.437 8.117 14.307 1.00 86.88 96 ALA A CA 1
ATOM 776 C C . ALA A 1 96 ? -15.766 7.344 14.357 1.00 86.88 96 ALA A C 1
ATOM 778 O O . ALA A 1 96 ? -16.753 7.870 14.856 1.00 86.88 96 ALA A O 1
ATOM 779 N N . PHE A 1 97 ? -15.790 6.117 13.825 1.00 82.31 97 PHE A N 1
ATOM 780 C CA . PHE A 1 97 ? -16.977 5.250 13.795 1.00 82.31 97 PHE A CA 1
ATOM 781 C C . PHE A 1 97 ? -16.975 4.149 14.867 1.00 82.31 97 PHE A C 1
ATOM 783 O O . PHE A 1 97 ? -17.945 3.394 14.951 1.00 82.31 97 PHE A O 1
ATOM 790 N N . ARG A 1 98 ? -15.887 4.030 15.631 1.00 76.50 98 ARG A N 1
ATOM 791 C CA . ARG A 1 98 ? -15.804 3.236 16.860 1.00 76.50 98 ARG A CA 1
ATOM 792 C C . ARG A 1 98 ? -16.389 4.034 18.019 1.00 76.50 98 ARG A C 1
ATOM 794 O O . ARG A 1 98 ? -17.100 3.417 18.836 1.00 76.50 98 ARG A O 1
#

Organism: Physeter macrocephalus (NCBI:txid9755)

Radius of gyration: 16.86 Å; chains: 1; bounding box: 39×24×53 Å

Sequence (98 aa):
MSGKENNFPPLPKFIPLKPCFYQNFSDEIPIEHQVLVKRIYRLWLFYCATLGVNLVACLAWWIAGGSGANFGLALVWLLLFSPCGYVCWFRPAYKAFR